Protein AF-A0AAP3A7M4-F1 (afdb_monomer_lite)

Sequence (89 aa):
HEVITMAIPCGGIGDRDGWRLLKDHGLNVTTNGKYRAILADWMQLNGSHEEWQLSPTTGWHFGAYIMPDGSVIGESEKPILFTGKTAAV

Organism: Escherichia coli (NCBI:txid562)

pLDDT: mean 85.65, std 12.15, range [32.06, 95.25]

Secondary structure (DSSP, 8-state):
-PPP-----GGGTTSHHHHHHHHHTT----S-HHHHHHHHHHHHHSS--PPPEEESS-EEETTEEE-TTS-EES--SS-EEE-------

Radius of gyration: 15.59 Å; chains: 1; bounding box: 36×27×38 Å

Foldseek 3Di:
DDDDDDDQPLVCQLPPVSVVVCVVVPDDDDPDSVVSVVVNCCVNVDDPPFDEAEALDFQDDQQWTADPVRDIHGDHPGHYGYPHDPPDD

Structure (mmCIF, N/CA/C/O backbone):
data_AF-A0AAP3A7M4-F1
#
_entry.id   AF-A0AAP3A7M4-F1
#
loop_
_atom_site.group_PDB
_atom_site.id
_atom_site.type_symbol
_atom_site.label_atom_id
_atom_site.label_alt_id
_atom_site.label_comp_id
_atom_site.label_asym_id
_atom_site.label_entity_id
_atom_site.label_seq_id
_atom_site.pdbx_PDB_ins_code
_atom_site.Cartn_x
_atom_site.Cartn_y
_atom_site.Cartn_z
_atom_site.occupancy
_atom_site.B_iso_or_equiv
_atom_site.auth_seq_id
_atom_site.auth_comp_id
_atom_site.auth_asym_id
_atom_site.auth_atom_id
_atom_site.pdbx_PDB_model_num
ATOM 1 N N . HIS A 1 1 ? -5.638 -19.886 -2.355 1.00 64.12 1 HIS A N 1
ATOM 2 C CA . HIS A 1 1 ? -5.674 -18.452 -2.026 1.00 64.12 1 HIS A CA 1
ATOM 3 C C . HIS A 1 1 ? -4.502 -17.812 -2.729 1.00 64.12 1 HIS A C 1
ATOM 5 O O . HIS A 1 1 ? -3.373 -18.196 -2.458 1.00 64.12 1 HIS A O 1
ATOM 11 N N . GLU A 1 2 ? -4.785 -16.955 -3.700 1.00 72.19 2 GLU A N 1
ATOM 12 C CA . GLU A 1 2 ? -3.766 -16.146 -4.362 1.00 72.19 2 GLU A CA 1
ATOM 13 C C . GLU A 1 2 ? -3.318 -15.049 -3.394 1.00 72.19 2 GLU A C 1
ATOM 15 O O . GLU A 1 2 ? -4.145 -14.475 -2.681 1.00 72.19 2 GLU A O 1
ATOM 20 N N . VAL A 1 3 ? -2.011 -14.819 -3.300 1.00 79.12 3 VAL A N 1
ATOM 21 C CA . VAL A 1 3 ? -1.465 -13.743 -2.471 1.00 79.12 3 VAL A CA 1
ATOM 22 C C . VAL A 1 3 ? -1.504 -12.471 -3.304 1.00 79.12 3 VAL A C 1
ATOM 24 O O . VAL A 1 3 ? -0.873 -12.406 -4.353 1.00 79.12 3 VAL A O 1
ATOM 27 N N . ILE A 1 4 ? -2.252 -11.475 -2.835 1.00 80.19 4 ILE A N 1
ATOM 28 C CA . ILE A 1 4 ? -2.360 -10.169 -3.486 1.00 80.19 4 ILE A CA 1
ATOM 29 C C . ILE A 1 4 ? -1.445 -9.191 -2.750 1.00 80.19 4 ILE A C 1
ATOM 31 O O . ILE A 1 4 ? -1.561 -9.018 -1.536 1.00 80.19 4 ILE A O 1
ATOM 35 N N . THR A 1 5 ? -0.565 -8.523 -3.490 1.00 85.88 5 THR A N 1
ATOM 36 C CA . THR A 1 5 ? 0.274 -7.430 -2.987 1.00 85.88 5 THR A CA 1
ATOM 37 C C . THR A 1 5 ? -0.157 -6.131 -3.655 1.00 85.88 5 THR A C 1
ATOM 39 O O . THR A 1 5 ? -0.233 -6.063 -4.878 1.00 85.88 5 THR A O 1
ATOM 42 N N . MET A 1 6 ? -0.432 -5.087 -2.870 1.00 86.25 6 MET A N 1
ATOM 43 C CA . MET A 1 6 ? -0.732 -3.755 -3.402 1.00 86.25 6 MET A CA 1
ATOM 44 C C . MET A 1 6 ? -0.130 -2.655 -2.545 1.00 86.25 6 MET A C 1
ATOM 46 O O . MET A 1 6 ? 0.059 -2.819 -1.339 1.00 86.25 6 MET A O 1
ATOM 50 N N . ALA A 1 7 ? 0.073 -1.501 -3.170 1.00 88.12 7 ALA A N 1
ATOM 51 C CA . ALA A 1 7 ? 0.345 -0.265 -2.462 1.00 88.12 7 ALA A CA 1
ATOM 52 C C . ALA A 1 7 ? -0.957 0.355 -1.950 1.00 88.12 7 ALA A C 1
ATOM 54 O O . ALA A 1 7 ? -1.937 0.465 -2.688 1.00 88.12 7 ALA A O 1
ATOM 55 N N . ILE A 1 8 ? -0.944 0.803 -0.696 1.00 87.38 8 ILE A N 1
ATOM 56 C CA . ILE A 1 8 ? -2.066 1.507 -0.076 1.00 87.38 8 ILE A CA 1
ATOM 57 C C . ILE A 1 8 ? -1.585 2.885 0.372 1.00 87.38 8 ILE A C 1
ATOM 59 O O . ILE A 1 8 ? -0.570 2.969 1.064 1.00 87.38 8 ILE A O 1
ATOM 63 N N . PRO A 1 9 ? -2.288 3.973 0.010 1.00 84.81 9 PRO A N 1
ATOM 64 C CA . PRO A 1 9 ? -1.939 5.301 0.492 1.00 84.81 9 PRO A CA 1
ATOM 65 C C . PRO A 1 9 ? -2.044 5.371 2.018 1.00 84.81 9 PRO A C 1
ATOM 67 O O . PRO A 1 9 ? -3.130 5.187 2.571 1.00 84.81 9 PRO A O 1
ATOM 70 N N . CYS A 1 10 ? -0.943 5.707 2.697 1.00 84.56 10 CYS A N 1
ATOM 71 C CA . CYS A 1 10 ? -0.935 5.855 4.156 1.00 84.56 10 CYS A CA 1
ATOM 72 C C . CYS A 1 10 ? -1.960 6.888 4.639 1.00 84.56 10 CYS A C 1
ATOM 74 O O . CYS A 1 10 ? -2.603 6.671 5.656 1.00 84.56 10 CYS A O 1
ATOM 76 N N . GLY A 1 11 ? -2.179 7.963 3.872 1.00 84.56 11 GLY A N 1
ATOM 77 C CA . GLY A 1 11 ? -3.172 8.988 4.204 1.00 84.56 11 GLY A CA 1
ATOM 78 C C . GLY A 1 11 ? -4.621 8.489 4.233 1.00 84.56 11 GLY A C 1
ATOM 79 O O . GLY A 1 11 ? -5.464 9.172 4.789 1.00 84.56 11 GLY A O 1
ATOM 80 N N . GLY A 1 12 ? -4.921 7.317 3.659 1.00 86.94 12 GLY A N 1
ATOM 81 C CA . GLY A 1 12 ? -6.239 6.688 3.781 1.00 86.94 12 GLY A CA 1
ATOM 82 C C . GLY A 1 12 ? -6.366 5.750 4.987 1.00 86.94 12 GLY A C 1
ATOM 83 O O . GLY A 1 12 ? -7.471 5.307 5.302 1.00 86.94 12 GLY A O 1
ATOM 84 N N . ILE A 1 13 ? -5.264 5.404 5.657 1.00 89.88 13 ILE A N 1
ATOM 85 C CA . ILE A 1 13 ? -5.275 4.503 6.813 1.00 89.88 13 ILE A CA 1
ATOM 86 C C . ILE A 1 13 ? -5.906 5.220 8.008 1.00 89.88 13 ILE A C 1
ATOM 88 O O . ILE A 1 13 ? -5.520 6.324 8.367 1.00 89.88 13 ILE A O 1
ATOM 92 N N . GLY A 1 14 ? -6.895 4.576 8.631 1.00 86.75 14 GLY A N 1
ATOM 93 C CA . GLY A 1 14 ? -7.713 5.186 9.685 1.00 86.75 14 GLY A CA 1
ATOM 94 C C . GLY A 1 14 ? -9.026 5.771 9.164 1.00 86.75 14 GLY A C 1
ATOM 95 O O . GLY A 1 14 ? -10.026 5.726 9.886 1.00 86.75 14 GLY A O 1
ATOM 96 N N . ASP A 1 15 ? -9.076 6.165 7.892 1.00 91.31 15 ASP A N 1
ATOM 97 C CA . ASP A 1 15 ? -10.273 6.707 7.258 1.00 91.31 15 ASP A CA 1
ATOM 98 C C . ASP A 1 15 ? -11.215 5.632 6.716 1.00 91.31 15 ASP A C 1
ATOM 100 O O . ASP A 1 15 ? -10.853 4.486 6.431 1.00 91.31 15 ASP A O 1
ATOM 104 N N . ARG A 1 16 ? -12.481 6.024 6.532 1.00 89.81 16 ARG A N 1
ATOM 105 C CA . ARG A 1 16 ? -13.523 5.141 5.990 1.00 89.81 16 ARG A CA 1
ATOM 106 C C . ARG A 1 16 ? -13.131 4.558 4.631 1.00 89.81 16 ARG A C 1
ATOM 108 O O . ARG A 1 16 ? -13.399 3.378 4.393 1.00 89.81 16 ARG A O 1
ATOM 115 N N . ASP A 1 17 ? -12.526 5.369 3.769 1.00 90.12 17 ASP A N 1
ATOM 116 C CA . ASP A 1 17 ? -12.198 4.968 2.403 1.00 90.12 17 ASP A CA 1
ATOM 117 C C . ASP A 1 17 ? -10.998 4.011 2.361 1.00 90.12 17 ASP A C 1
ATOM 119 O O . ASP A 1 17 ? -11.034 3.051 1.594 1.00 90.12 17 ASP A O 1
ATOM 123 N N . GLY A 1 18 ? -10.010 4.145 3.256 1.00 91.19 18 GLY A N 1
ATOM 124 C CA . GLY A 1 18 ? -8.930 3.158 3.370 1.00 91.19 18 GLY A CA 1
ATOM 125 C C . GLY A 1 18 ? -9.411 1.811 3.907 1.00 91.19 18 GLY A C 1
ATOM 126 O O . GLY A 1 18 ? -9.068 0.765 3.359 1.00 91.19 18 GLY A O 1
ATOM 127 N N . TRP A 1 19 ? -10.300 1.801 4.910 1.00 92.44 19 TRP A N 1
ATOM 128 C CA . TRP A 1 19 ? -10.920 0.547 5.360 1.00 92.44 19 TRP A CA 1
ATOM 129 C C . TRP A 1 19 ? -11.783 -0.102 4.283 1.00 92.44 19 TRP A C 1
ATOM 131 O O . TRP A 1 19 ? -11.892 -1.328 4.238 1.00 92.44 19 TRP A O 1
ATOM 141 N N . ARG A 1 20 ? -12.442 0.702 3.444 1.00 91.94 20 ARG A N 1
ATOM 142 C CA . ARG A 1 20 ? -13.189 0.199 2.291 1.00 91.94 20 ARG A CA 1
ATOM 143 C C . ARG A 1 20 ? -12.244 -0.427 1.268 1.00 91.94 20 ARG A C 1
ATOM 145 O O . ARG A 1 20 ? -12.475 -1.574 0.915 1.00 91.94 20 ARG A O 1
ATOM 152 N N . LEU A 1 21 ? -11.165 0.262 0.898 1.00 90.81 21 LEU A N 1
ATOM 153 C CA . LEU A 1 21 ? -10.159 -0.236 -0.040 1.00 90.81 21 LEU A CA 1
ATOM 154 C C . LEU A 1 21 ? -9.603 -1.603 0.383 1.00 90.81 21 LEU A C 1
ATOM 156 O O . LEU A 1 21 ? -9.547 -2.518 -0.433 1.00 90.81 21 LEU A O 1
ATOM 160 N N . LEU A 1 22 ? -9.258 -1.765 1.663 1.00 90.44 22 LEU A N 1
ATOM 161 C CA . LEU A 1 22 ? -8.768 -3.035 2.209 1.00 90.44 22 LEU A CA 1
ATOM 162 C C . LEU A 1 22 ? -9.794 -4.170 2.040 1.00 90.44 22 LEU A C 1
ATOM 164 O O . LEU A 1 22 ? -9.449 -5.269 1.607 1.00 90.44 22 LEU A O 1
ATOM 168 N N . LYS A 1 23 ? -11.067 -3.903 2.353 1.00 91.25 23 LYS A N 1
ATOM 169 C CA . LYS A 1 23 ? -12.148 -4.896 2.236 1.00 91.25 23 LYS A CA 1
ATOM 170 C C . LYS A 1 23 ? -12.489 -5.242 0.794 1.00 91.25 23 LYS A C 1
ATOM 172 O O . LYS A 1 23 ? -12.744 -6.408 0.510 1.00 91.25 23 LYS A O 1
ATOM 177 N N . ASP A 1 24 ? -12.476 -4.253 -0.095 1.00 90.75 24 ASP A N 1
ATOM 178 C CA . ASP A 1 24 ? -12.749 -4.448 -1.523 1.00 90.75 24 ASP A CA 1
ATOM 179 C C . ASP A 1 24 ? -11.716 -5.398 -2.161 1.00 90.75 24 ASP A C 1
ATOM 181 O O . ASP A 1 24 ? -12.018 -6.066 -3.143 1.00 90.75 24 ASP A O 1
ATOM 185 N N . HIS A 1 25 ? -10.540 -5.546 -1.539 1.00 87.75 25 HIS A N 1
ATOM 186 C CA . HIS A 1 25 ? -9.499 -6.490 -1.942 1.00 87.75 25 HIS A CA 1
ATOM 187 C C . HIS A 1 25 ? -9.389 -7.732 -1.037 1.00 87.75 25 HIS A C 1
ATOM 189 O O . HIS A 1 25 ? -8.349 -8.386 -0.979 1.00 87.75 25 HIS A O 1
ATOM 195 N N . GLY A 1 26 ? -10.467 -8.080 -0.329 1.00 87.56 26 GLY A N 1
ATOM 196 C CA . GLY A 1 26 ? -10.604 -9.370 0.351 1.00 87.56 26 GLY A CA 1
ATOM 197 C C . GLY A 1 26 ? -10.118 -9.420 1.801 1.00 87.56 26 GLY A C 1
ATOM 198 O O . GLY A 1 26 ? -10.164 -10.489 2.411 1.00 87.56 26 GLY A O 1
ATOM 199 N N . LEU A 1 27 ? -9.692 -8.298 2.396 1.00 89.88 27 LEU A N 1
ATOM 200 C CA . LEU A 1 27 ? -9.337 -8.264 3.818 1.00 89.88 27 LEU A CA 1
ATOM 201 C C . LEU A 1 27 ? -10.573 -8.094 4.705 1.00 89.88 27 LEU A C 1
ATOM 203 O O . LEU A 1 27 ? -11.344 -7.144 4.578 1.00 89.88 27 LEU A O 1
ATOM 207 N N . ASN A 1 28 ? -10.715 -8.963 5.702 1.00 90.75 28 ASN A N 1
ATOM 208 C CA . ASN A 1 28 ? -11.749 -8.820 6.720 1.00 90.75 28 ASN A CA 1
ATOM 209 C C . ASN A 1 28 ? -11.300 -7.851 7.818 1.00 90.75 28 ASN A C 1
ATOM 211 O O . ASN A 1 28 ? -10.553 -8.212 8.724 1.00 90.75 28 ASN A O 1
ATOM 215 N N . VAL A 1 29 ? -11.799 -6.616 7.761 1.00 90.62 29 VAL A N 1
ATOM 216 C CA . VAL A 1 29 ? -11.542 -5.591 8.781 1.00 90.62 29 VAL A CA 1
ATOM 217 C C . VAL A 1 29 ? -12.754 -5.452 9.705 1.00 90.62 29 VAL A C 1
ATOM 219 O O . VAL A 1 29 ? -13.856 -5.135 9.248 1.00 90.62 29 VAL A O 1
ATOM 222 N N . THR A 1 30 ? -12.541 -5.622 11.016 1.00 90.88 30 THR A N 1
ATOM 223 C CA . THR A 1 30 ? -13.562 -5.427 12.070 1.00 90.88 30 THR A CA 1
ATOM 224 C C . THR A 1 30 ? -14.338 -4.125 11.892 1.00 90.88 30 THR A C 1
ATOM 226 O O . THR A 1 30 ? -13.768 -3.145 11.435 1.00 90.88 30 THR A O 1
ATOM 229 N N . THR A 1 31 ? -15.622 -4.067 12.253 1.00 89.75 31 THR A N 1
ATOM 230 C CA . THR A 1 31 ? -16.432 -2.831 12.222 1.00 89.75 31 THR A CA 1
ATOM 231 C C . THR A 1 31 ? -16.299 -1.982 13.485 1.00 89.75 31 THR A C 1
ATOM 233 O O . THR A 1 31 ? -16.746 -0.836 13.496 1.00 89.75 31 THR A O 1
ATOM 236 N N . ASN A 1 32 ? -15.662 -2.505 14.534 1.00 94.94 32 ASN A N 1
ATOM 237 C CA . ASN A 1 32 ? -15.478 -1.788 15.789 1.00 94.94 32 ASN A CA 1
ATOM 238 C C . ASN A 1 32 ? -14.419 -0.683 15.639 1.00 94.94 32 ASN A C 1
ATOM 240 O O . ASN A 1 32 ? -13.237 -0.959 15.420 1.00 94.94 32 ASN A O 1
ATOM 244 N N . GLY A 1 33 ? -14.847 0.571 15.803 1.00 92.31 33 GLY A N 1
ATOM 245 C CA . GLY A 1 33 ? -13.993 1.747 15.639 1.00 92.31 33 GLY A CA 1
ATOM 246 C C . GLY A 1 33 ? -12.784 1.786 16.579 1.00 92.31 33 GLY A C 1
ATOM 247 O O . GLY A 1 33 ? -11.717 2.218 16.157 1.00 92.31 33 GLY A O 1
ATOM 248 N N . LYS A 1 34 ? -12.900 1.270 17.812 1.00 95.25 34 LYS A N 1
ATOM 249 C CA . LYS A 1 34 ? -11.783 1.268 18.777 1.00 95.25 34 LYS A CA 1
ATOM 250 C C . LYS A 1 34 ? -10.615 0.414 18.289 1.00 95.25 34 LYS A C 1
ATOM 252 O O . LYS A 1 34 ? -9.470 0.843 18.346 1.00 95.25 34 LYS A O 1
ATOM 257 N N . TYR A 1 35 ? -10.907 -0.779 17.774 1.00 95.25 35 TYR A N 1
ATOM 258 C CA . TYR A 1 35 ? -9.872 -1.667 17.244 1.00 95.25 35 TYR A CA 1
ATOM 259 C C . TYR A 1 35 ? -9.294 -1.155 15.924 1.00 95.25 35 TYR A C 1
ATOM 261 O O . TYR A 1 35 ? -8.098 -1.303 15.696 1.00 95.25 35 TYR A O 1
ATOM 269 N N . ARG A 1 36 ? -10.110 -0.508 15.080 1.00 94.12 36 ARG A N 1
ATOM 270 C CA . ARG A 1 36 ? -9.615 0.149 13.861 1.00 94.12 36 ARG A CA 1
ATOM 271 C C . ARG A 1 36 ? -8.634 1.273 14.164 1.00 94.12 36 ARG A C 1
ATOM 273 O O . ARG A 1 36 ? -7.631 1.361 13.475 1.00 94.12 36 ARG A O 1
ATOM 280 N N . ALA A 1 37 ? -8.905 2.091 15.180 1.00 93.81 37 ALA A N 1
ATOM 281 C CA . ALA A 1 37 ? -7.996 3.160 15.584 1.00 93.81 37 ALA A CA 1
ATOM 282 C C . ALA A 1 37 ? -6.627 2.595 15.996 1.00 93.81 37 ALA A C 1
ATOM 284 O O . ALA A 1 37 ? -5.615 2.980 15.428 1.00 93.81 37 ALA A O 1
ATOM 285 N N . ILE A 1 38 ? -6.614 1.585 16.874 1.00 95.06 38 ILE A N 1
ATOM 286 C CA . ILE A 1 38 ? -5.376 0.912 17.305 1.00 95.06 38 ILE A CA 1
ATOM 287 C C . ILE A 1 38 ? -4.626 0.303 16.110 1.00 95.06 38 ILE A C 1
ATOM 289 O O . ILE A 1 38 ? -3.406 0.406 16.024 1.00 95.06 38 ILE A O 1
ATOM 293 N N . LEU A 1 39 ? -5.345 -0.332 15.177 1.00 93.81 39 LEU A N 1
ATOM 294 C CA . LEU A 1 39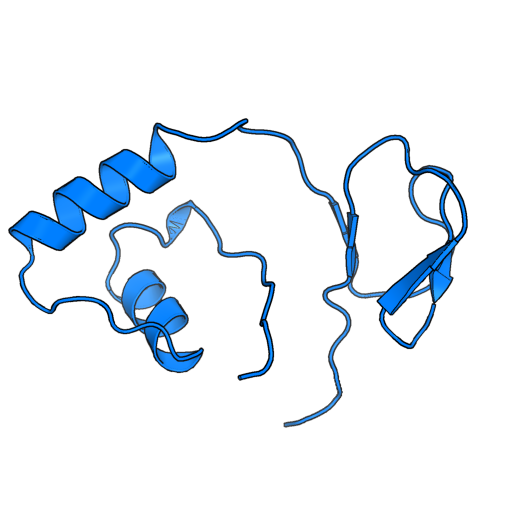 ? -4.734 -0.919 13.986 1.00 93.81 39 LEU A CA 1
ATOM 295 C C . LEU A 1 39 ? -4.157 0.147 13.047 1.00 93.81 39 LEU A C 1
ATOM 297 O O . LEU A 1 39 ? -3.068 -0.052 12.519 1.00 93.81 39 LEU A O 1
ATOM 301 N N . ALA A 1 40 ? -4.866 1.258 12.836 1.00 93.50 40 ALA A N 1
ATOM 302 C CA . ALA A 1 40 ? -4.384 2.367 12.018 1.00 93.50 40 ALA A CA 1
ATOM 303 C C . ALA A 1 40 ? -3.131 3.005 12.612 1.00 93.50 40 ALA A C 1
ATOM 305 O O . ALA A 1 40 ? -2.188 3.259 11.868 1.00 93.50 40 ALA A O 1
ATOM 306 N N . ASP A 1 41 ? -3.107 3.221 13.928 1.00 94.12 41 ASP A N 1
ATOM 307 C CA . ASP A 1 41 ? -1.925 3.721 14.629 1.00 94.12 41 ASP A CA 1
ATOM 308 C C . ASP A 1 41 ? -0.762 2.748 14.454 1.00 94.12 41 ASP A C 1
ATOM 310 O O . ASP A 1 41 ? 0.342 3.147 14.095 1.00 94.12 41 ASP A O 1
ATOM 314 N N . TRP A 1 42 ? -1.012 1.448 14.632 1.00 93.06 42 TRP A N 1
ATOM 315 C CA . TRP A 1 42 ? 0.026 0.445 14.446 1.00 93.06 42 TRP A CA 1
ATOM 316 C C . TRP A 1 42 ? 0.568 0.446 13.009 1.00 93.06 42 TRP A C 1
ATOM 318 O O . TRP A 1 42 ? 1.777 0.524 12.830 1.00 93.06 42 TRP A O 1
ATOM 328 N N . MET A 1 43 ? -0.299 0.442 11.993 1.00 91.00 43 MET A N 1
ATOM 329 C CA . MET A 1 43 ? 0.099 0.467 10.578 1.00 91.00 43 MET A CA 1
ATOM 330 C C . MET A 1 43 ? 0.879 1.728 10.184 1.00 91.00 43 MET A C 1
ATOM 332 O O . MET A 1 43 ? 1.725 1.658 9.301 1.00 91.00 43 MET A O 1
ATOM 336 N N . GLN A 1 44 ? 0.582 2.873 10.800 1.00 89.38 44 GLN A N 1
ATOM 337 C CA . GLN A 1 44 ? 1.237 4.144 10.480 1.00 89.38 44 GLN A CA 1
ATOM 338 C C . GLN A 1 44 ? 2.534 4.374 11.256 1.00 89.38 44 GLN A C 1
ATOM 340 O O . GLN A 1 44 ? 3.408 5.076 10.758 1.00 89.38 44 GLN A O 1
ATOM 345 N N . LEU A 1 45 ? 2.651 3.832 12.470 1.00 91.31 45 LEU A N 1
ATOM 346 C CA . LEU A 1 45 ? 3.798 4.050 13.360 1.00 91.31 45 LEU A CA 1
ATOM 347 C C . LEU A 1 45 ? 4.813 2.903 13.343 1.00 91.31 45 LEU A C 1
ATOM 349 O O . LEU A 1 45 ? 5.885 3.029 13.931 1.00 91.31 45 LEU A O 1
ATOM 353 N N . ASN A 1 46 ? 4.462 1.770 12.737 1.00 88.50 46 ASN A N 1
ATOM 354 C CA . ASN A 1 46 ? 5.324 0.599 12.639 1.00 88.50 46 ASN A CA 1
ATOM 355 C C . ASN A 1 46 ? 5.647 0.309 11.171 1.00 88.50 46 ASN A C 1
ATOM 357 O O . ASN A 1 46 ? 4.928 0.710 10.260 1.00 88.50 46 ASN A O 1
ATOM 361 N N . GLY A 1 47 ? 6.716 -0.4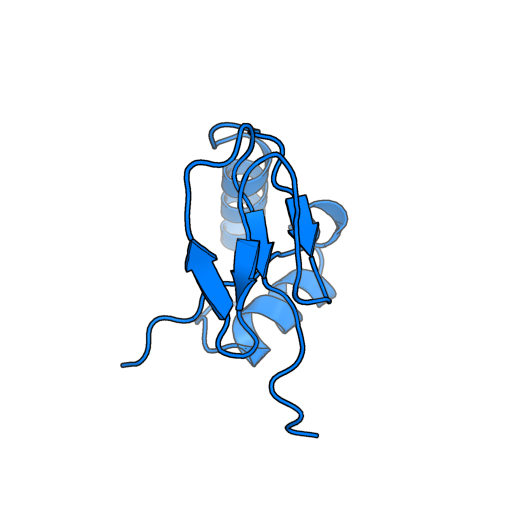56 10.954 1.00 82.50 47 GLY A N 1
ATOM 362 C CA . GLY A 1 47 ? 7.216 -0.806 9.627 1.00 82.50 47 GLY A CA 1
ATOM 363 C C . GLY A 1 47 ? 8.614 -0.248 9.385 1.00 82.50 47 GLY A C 1
ATOM 364 O O . GLY A 1 47 ? 9.168 0.466 10.218 1.00 82.50 47 GLY A O 1
ATOM 365 N N . SER A 1 48 ? 9.208 -0.596 8.245 1.00 84.12 48 SER A N 1
ATOM 366 C CA . SER A 1 48 ? 10.540 -0.102 7.875 1.00 84.12 48 SER A CA 1
ATOM 367 C C . SER A 1 48 ? 10.530 1.366 7.448 1.00 84.12 48 SER A C 1
ATOM 369 O O . SER A 1 48 ? 11.598 1.965 7.366 1.00 84.12 48 SER A O 1
ATOM 371 N N . HIS A 1 49 ? 9.350 1.933 7.147 1.00 82.12 49 HIS A N 1
ATOM 372 C CA . HIS A 1 49 ? 9.199 3.226 6.463 1.00 82.12 49 HIS A CA 1
ATOM 373 C C . HIS A 1 49 ? 10.097 3.344 5.221 1.00 82.12 49 HIS A C 1
ATOM 375 O O . HIS A 1 49 ? 10.493 4.438 4.824 1.00 82.12 49 HIS A O 1
ATOM 381 N N . GLU A 1 50 ? 10.439 2.199 4.629 1.00 87.75 50 GLU A N 1
ATOM 382 C CA . GLU A 1 50 ? 11.264 2.129 3.440 1.00 87.75 50 GLU A CA 1
ATOM 383 C C . GLU A 1 50 ? 10.507 2.757 2.275 1.00 87.75 50 GLU A C 1
ATOM 385 O O . GLU A 1 50 ? 9.296 2.580 2.119 1.00 87.75 50 GLU A O 1
ATOM 390 N N . GLU A 1 51 ? 11.223 3.517 1.460 1.00 85.38 51 GLU A N 1
ATOM 391 C CA . GLU A 1 51 ? 10.647 4.137 0.281 1.00 85.38 51 GLU A CA 1
ATOM 392 C C . GLU A 1 51 ? 10.540 3.098 -0.839 1.00 85.38 51 GLU A C 1
ATOM 394 O O . GLU A 1 51 ? 11.546 2.585 -1.329 1.00 85.38 51 GLU A O 1
ATOM 399 N N . TRP A 1 52 ? 9.308 2.808 -1.254 1.00 87.94 52 TRP A N 1
ATOM 400 C CA . TRP A 1 52 ? 9.019 1.907 -2.365 1.00 87.94 52 TRP A CA 1
ATOM 401 C C . TRP A 1 52 ? 8.681 2.689 -3.625 1.00 87.94 52 TRP A C 1
ATOM 403 O O . TRP A 1 52 ? 7.866 3.613 -3.601 1.00 87.94 52 TRP A O 1
ATOM 413 N N . GLN A 1 53 ? 9.243 2.259 -4.751 1.00 87.50 53 GLN A N 1
ATOM 414 C CA . GLN A 1 53 ? 8.871 2.800 -6.048 1.00 87.50 53 GLN A CA 1
ATOM 415 C C . GLN A 1 53 ? 7.661 2.054 -6.608 1.00 87.50 53 GLN A C 1
ATOM 417 O O . GLN A 1 53 ? 7.683 0.834 -6.767 1.00 87.50 53 GLN A O 1
ATOM 422 N N . LEU A 1 54 ? 6.631 2.800 -7.001 1.00 88.56 54 LEU A N 1
ATOM 423 C CA . LEU A 1 54 ? 5.493 2.255 -7.737 1.00 88.56 54 LEU A CA 1
ATOM 424 C C . LEU A 1 54 ? 5.692 2.512 -9.229 1.00 88.56 54 LEU A C 1
ATOM 426 O O . LEU A 1 54 ? 5.774 3.670 -9.643 1.00 88.56 54 LEU A O 1
ATOM 430 N N . SER A 1 55 ? 5.761 1.452 -10.036 1.00 88.06 55 SER A N 1
ATOM 431 C CA . SER A 1 55 ? 5.866 1.595 -11.491 1.00 88.06 55 SER A CA 1
ATOM 432 C C . SER A 1 55 ? 4.613 1.077 -12.198 1.00 88.06 55 SER A C 1
ATOM 434 O O . SER A 1 55 ? 4.325 -0.117 -12.113 1.00 88.06 55 SER A O 1
ATOM 436 N N . PRO A 1 56 ? 3.880 1.929 -12.936 1.00 85.44 56 PRO A N 1
ATOM 437 C CA . PRO A 1 56 ? 2.756 1.492 -13.759 1.00 85.44 56 PRO A CA 1
ATOM 438 C C . PRO A 1 56 ? 3.202 0.922 -15.115 1.00 85.44 56 PRO A C 1
ATOM 440 O O . PRO A 1 56 ? 2.373 0.414 -15.868 1.00 85.44 56 PRO A O 1
ATOM 443 N N . THR A 1 57 ? 4.487 1.048 -15.456 1.00 88.06 57 THR A N 1
ATOM 444 C CA . THR A 1 57 ? 5.045 0.678 -16.759 1.00 88.06 57 THR A CA 1
ATOM 445 C C . THR A 1 57 ? 6.140 -0.364 -16.622 1.00 88.06 57 THR A C 1
ATOM 447 O O . THR A 1 57 ? 6.845 -0.438 -15.619 1.00 88.06 57 THR A O 1
ATOM 450 N N . THR A 1 58 ? 6.295 -1.152 -17.675 1.00 89.50 58 THR A N 1
ATOM 451 C CA . THR A 1 58 ? 7.430 -2.051 -17.869 1.00 89.50 58 THR A CA 1
ATOM 452 C C . THR A 1 58 ? 8.658 -1.274 -18.323 1.00 89.50 58 THR A C 1
ATOM 454 O O . THR A 1 58 ? 8.522 -0.198 -18.909 1.00 89.50 58 THR A O 1
ATOM 457 N N . GLY A 1 59 ? 9.843 -1.858 -18.173 1.00 90.69 59 GLY A N 1
ATOM 458 C CA . GLY A 1 59 ? 11.094 -1.267 -18.642 1.00 90.69 59 GLY A CA 1
ATOM 459 C C . GLY A 1 59 ? 12.154 -1.161 -17.553 1.00 90.69 59 GLY A C 1
ATOM 460 O O . GLY A 1 59 ? 12.042 -1.773 -16.495 1.00 90.69 59 GLY A O 1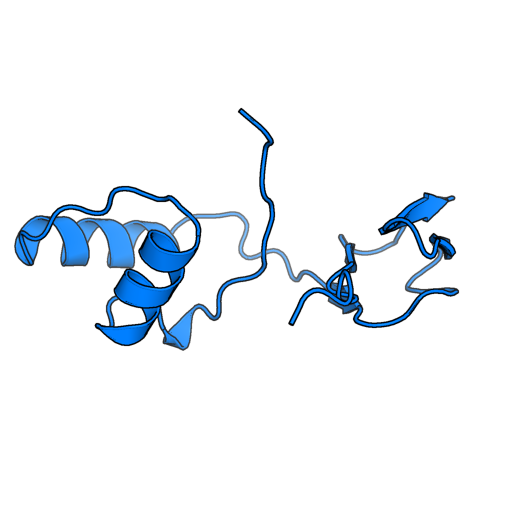
ATOM 461 N N . TRP A 1 60 ? 13.201 -0.383 -17.828 1.00 91.81 60 TRP A N 1
ATOM 462 C CA . TRP A 1 60 ? 14.290 -0.145 -16.882 1.00 91.81 60 TRP A CA 1
ATOM 463 C C . TRP A 1 60 ? 13.871 0.826 -15.774 1.00 91.81 60 TRP A C 1
ATOM 465 O O . TRP A 1 60 ? 13.465 1.955 -16.047 1.00 91.81 60 TRP A O 1
ATOM 475 N N . HIS A 1 61 ? 14.036 0.398 -14.526 1.00 88.94 61 HIS A N 1
ATOM 476 C CA . HIS A 1 61 ? 13.766 1.161 -13.315 1.00 88.94 61 HIS A CA 1
ATOM 477 C C . HIS A 1 61 ? 14.848 0.857 -12.270 1.00 88.94 61 HIS A C 1
ATOM 479 O O . HIS A 1 61 ? 15.011 -0.288 -11.862 1.00 88.94 61 HIS A O 1
ATOM 485 N N . PHE A 1 62 ? 15.585 1.884 -11.828 1.00 88.69 62 PHE A N 1
ATOM 486 C CA . PHE A 1 62 ? 16.559 1.795 -10.723 1.00 88.69 62 PHE A CA 1
ATOM 487 C C . PHE A 1 62 ? 17.511 0.586 -10.807 1.00 88.69 62 PHE A C 1
ATOM 489 O O . PHE A 1 62 ? 17.673 -0.138 -9.830 1.00 88.69 62 PHE A O 1
ATOM 496 N N . GLY A 1 63 ? 18.088 0.324 -11.983 1.00 90.00 63 GLY A N 1
ATOM 497 C CA . GLY A 1 63 ? 19.039 -0.779 -12.189 1.00 90.00 63 GLY A CA 1
ATOM 498 C C . GLY A 1 63 ? 18.420 -2.148 -12.499 1.00 90.00 63 GLY A C 1
ATOM 499 O O . GLY A 1 63 ? 19.142 -3.043 -12.930 1.00 90.00 63 GLY A O 1
ATOM 500 N N . ALA A 1 64 ? 17.098 -2.299 -12.385 1.00 92.50 64 ALA A N 1
ATOM 501 C CA . ALA A 1 64 ? 16.377 -3.523 -12.733 1.00 92.50 64 ALA A CA 1
ATOM 502 C C . ALA A 1 64 ? 15.415 -3.310 -13.913 1.00 92.50 64 ALA A C 1
ATOM 504 O O . ALA A 1 64 ? 15.018 -2.186 -14.219 1.00 92.50 64 ALA A O 1
ATOM 505 N N . TYR A 1 65 ? 15.026 -4.390 -14.588 1.00 91.38 65 TYR A N 1
ATOM 506 C CA . TYR A 1 65 ? 14.058 -4.367 -15.683 1.00 91.38 65 TYR A CA 1
ATOM 507 C C . TYR A 1 65 ? 12.750 -5.040 -15.267 1.00 91.38 65 TYR A C 1
ATOM 509 O O . TYR A 1 65 ? 12.757 -6.197 -14.854 1.00 91.38 65 TYR A O 1
ATOM 517 N N . ILE A 1 66 ? 11.628 -4.334 -15.408 1.00 91.31 66 ILE A N 1
ATOM 518 C CA . ILE A 1 66 ? 10.282 -4.841 -15.120 1.00 91.31 66 ILE A CA 1
ATOM 519 C C . ILE A 1 66 ? 9.653 -5.373 -16.406 1.00 91.31 66 ILE A C 1
ATOM 521 O O . ILE A 1 66 ? 9.514 -4.638 -17.389 1.00 91.31 66 ILE A O 1
ATOM 525 N N . MET A 1 67 ? 9.238 -6.635 -16.389 1.00 90.19 67 MET A N 1
ATOM 526 C CA . MET A 1 67 ? 8.554 -7.302 -17.494 1.00 90.19 67 MET A CA 1
ATOM 527 C C . MET A 1 67 ? 7.034 -7.032 -17.486 1.00 90.19 67 MET A C 1
ATOM 529 O O . MET A 1 67 ? 6.479 -6.674 -16.448 1.00 90.19 67 MET A O 1
ATOM 533 N N . PRO A 1 68 ? 6.323 -7.215 -18.619 1.00 85.56 68 PRO A N 1
ATOM 534 C CA . PRO A 1 68 ? 4.862 -7.039 -18.703 1.00 85.56 68 PRO A CA 1
ATOM 535 C C . PRO A 1 68 ? 4.029 -7.919 -17.776 1.00 85.56 68 PRO A C 1
ATOM 537 O O . PRO A 1 68 ? 2.906 -7.551 -17.443 1.00 85.56 68 PRO A O 1
ATOM 540 N N . ASP A 1 69 ? 4.569 -9.060 -17.360 1.00 83.25 69 ASP A N 1
ATOM 541 C CA . ASP A 1 69 ? 3.952 -9.951 -16.378 1.00 83.25 69 ASP A CA 1
ATOM 542 C C . ASP A 1 69 ? 4.243 -9.538 -14.921 1.00 83.25 69 ASP A C 1
ATOM 544 O O . ASP A 1 69 ? 3.772 -10.187 -13.991 1.00 83.25 69 ASP A O 1
ATOM 548 N N . GLY A 1 70 ? 5.002 -8.456 -14.713 1.00 82.19 70 GLY A N 1
ATOM 549 C CA . GLY A 1 70 ? 5.375 -7.919 -13.406 1.00 82.19 70 GLY A CA 1
ATOM 550 C C . GLY A 1 70 ? 6.629 -8.533 -12.791 1.00 82.19 70 GLY A C 1
ATOM 551 O O . GLY A 1 70 ? 7.049 -8.098 -11.719 1.00 82.19 70 GLY A O 1
ATOM 552 N N . SER A 1 71 ? 7.258 -9.508 -13.447 1.00 86.88 71 SER A N 1
ATOM 553 C CA . SER A 1 71 ? 8.527 -10.054 -12.969 1.00 86.88 71 SER A CA 1
ATOM 554 C C . SER A 1 71 ? 9.684 -9.066 -13.180 1.00 86.88 71 SER A C 1
ATOM 556 O O . SER A 1 71 ? 9.644 -8.195 -14.054 1.00 86.88 71 SER A O 1
ATOM 558 N N . VAL A 1 72 ? 10.717 -9.177 -12.342 1.00 89.00 72 VAL A N 1
ATOM 559 C CA . VAL A 1 72 ? 11.840 -8.231 -12.297 1.00 89.00 72 VAL A CA 1
ATOM 560 C C . VAL A 1 72 ? 13.148 -8.963 -12.580 1.00 89.00 72 VAL A C 1
ATOM 562 O O . VAL A 1 72 ? 13.435 -9.990 -11.969 1.00 89.00 72 VAL A O 1
ATOM 565 N N . ILE A 1 73 ? 13.939 -8.427 -13.510 1.00 91.62 73 ILE A N 1
ATOM 566 C CA . ILE A 1 73 ? 15.267 -8.932 -13.873 1.00 91.62 73 ILE A CA 1
ATOM 567 C C . ILE A 1 73 ? 16.332 -7.958 -13.367 1.00 91.62 73 ILE A C 1
ATOM 569 O O . ILE A 1 73 ? 16.276 -6.765 -13.666 1.00 91.62 73 ILE A O 1
ATOM 573 N N . GLY A 1 74 ? 17.340 -8.487 -12.673 1.00 90.19 74 GLY A N 1
ATOM 574 C CA . GLY A 1 74 ? 18.423 -7.706 -12.073 1.00 90.19 74 GLY A CA 1
ATOM 575 C C . GLY A 1 74 ? 18.140 -7.319 -10.622 1.00 90.19 74 GLY A C 1
ATOM 576 O O . GLY A 1 74 ? 17.126 -7.710 -10.046 1.00 90.19 74 GLY A O 1
ATOM 577 N N . GLU A 1 75 ? 19.060 -6.560 -10.035 1.00 88.62 75 GLU A N 1
ATOM 578 C CA . GLU A 1 75 ? 18.940 -6.042 -8.673 1.00 88.62 75 GLU A CA 1
ATOM 579 C C . GLU A 1 75 ? 18.626 -4.554 -8.736 1.00 88.62 75 GLU A C 1
ATOM 581 O O . GLU A 1 75 ? 19.329 -3.788 -9.397 1.00 88.62 75 GLU A O 1
ATOM 586 N N . SER A 1 76 ? 17.545 -4.152 -8.072 1.00 87.00 76 SER A N 1
ATOM 587 C CA . SER A 1 76 ? 17.196 -2.743 -7.992 1.00 87.00 76 SER A CA 1
ATOM 588 C C . SER A 1 76 ? 17.827 -2.093 -6.769 1.00 87.00 76 SER A C 1
ATOM 590 O O . SER A 1 76 ? 17.864 -2.689 -5.696 1.00 87.00 76 SER A O 1
ATOM 592 N N . GLU A 1 77 ? 18.268 -0.844 -6.915 1.00 88.19 77 GLU A N 1
ATOM 593 C CA . GLU A 1 77 ? 18.765 -0.029 -5.798 1.00 88.19 77 GLU A CA 1
ATOM 594 C C . GLU A 1 77 ? 17.689 0.259 -4.740 1.00 88.19 77 GLU A C 1
ATOM 596 O O . GLU A 1 77 ? 18.011 0.553 -3.589 1.00 88.19 77 GLU A O 1
ATOM 601 N N . LYS A 1 78 ? 16.410 0.203 -5.130 1.00 87.38 78 LYS A N 1
ATOM 602 C CA . LYS A 1 78 ? 15.254 0.413 -4.255 1.00 87.38 78 LYS A CA 1
ATOM 603 C C . LYS A 1 78 ? 14.225 -0.685 -4.490 1.00 87.38 78 LYS A C 1
ATOM 605 O O . LYS A 1 78 ? 14.121 -1.187 -5.607 1.00 87.38 78 LYS A O 1
ATOM 610 N N . PRO A 1 79 ? 13.409 -1.042 -3.493 1.00 88.81 79 PRO A N 1
ATOM 611 C CA . PRO A 1 79 ? 12.322 -1.969 -3.742 1.00 88.81 79 PRO A CA 1
ATOM 612 C C . PRO A 1 79 ? 11.300 -1.347 -4.707 1.00 88.81 79 PRO A C 1
ATOM 614 O O . PRO A 1 79 ? 10.888 -0.190 -4.566 1.00 88.81 79 PRO A O 1
ATOM 617 N N . ILE A 1 80 ? 10.896 -2.127 -5.711 1.00 88.75 80 ILE A N 1
ATOM 618 C CA . ILE A 1 80 ? 9.928 -1.715 -6.728 1.00 88.75 80 ILE A CA 1
ATOM 619 C C . ILE A 1 80 ? 8.712 -2.632 -6.657 1.00 88.75 80 ILE A C 1
ATOM 621 O O . ILE A 1 80 ? 8.841 -3.855 -6.666 1.00 88.75 80 ILE A O 1
ATOM 625 N N . LEU A 1 81 ? 7.524 -2.032 -6.661 1.00 88.75 81 LEU A N 1
ATOM 626 C CA . LEU A 1 81 ? 6.267 -2.728 -6.893 1.00 88.75 81 LEU A CA 1
ATOM 627 C C . LEU A 1 81 ? 5.725 -2.331 -8.269 1.00 88.75 81 LEU A C 1
ATOM 629 O O . LEU A 1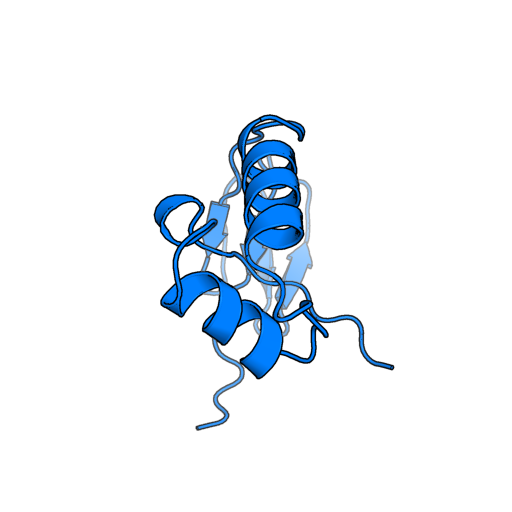 81 ? 5.438 -1.157 -8.527 1.00 88.75 81 LEU A O 1
ATOM 633 N N . PHE A 1 82 ? 5.562 -3.314 -9.153 1.00 87.31 82 PHE A N 1
ATOM 634 C CA . PHE A 1 82 ? 4.848 -3.108 -10.407 1.00 87.31 82 PHE A CA 1
ATOM 635 C C . PHE A 1 82 ? 3.349 -2.991 -10.121 1.00 87.31 82 PHE A C 1
ATOM 637 O O . PHE A 1 82 ? 2.730 -3.903 -9.582 1.00 87.31 82 PHE A O 1
ATOM 644 N N . THR A 1 83 ? 2.774 -1.846 -10.471 1.00 85.38 83 THR A N 1
ATOM 645 C CA . THR A 1 83 ? 1.345 -1.537 -10.319 1.00 85.38 83 THR A CA 1
ATOM 646 C C . THR A 1 83 ? 0.637 -1.461 -11.667 1.00 85.38 83 THR A C 1
ATOM 648 O O . THR A 1 83 ? -0.506 -1.00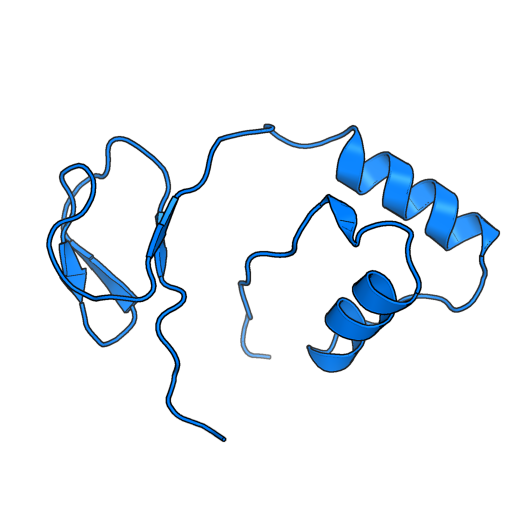0 -11.750 1.00 85.38 83 THR A O 1
ATOM 651 N N . GLY A 1 84 ? 1.317 -1.883 -12.740 1.00 72.81 84 GLY A N 1
ATOM 652 C CA . GLY A 1 84 ? 0.729 -1.944 -14.064 1.00 72.81 84 GLY A CA 1
ATOM 653 C C . GLY A 1 84 ? -0.525 -2.800 -14.025 1.00 72.81 84 GLY A C 1
ATOM 654 O O . GLY A 1 84 ? -0.537 -3.912 -13.501 1.00 72.81 84 GLY A O 1
ATOM 655 N N . LYS A 1 85 ? -1.613 -2.230 -14.537 1.00 57.72 85 LYS A N 1
ATOM 656 C CA . LYS A 1 85 ? -2.909 -2.890 -14.583 1.00 57.72 85 LYS A CA 1
ATOM 657 C C . LYS A 1 85 ? -2.749 -4.232 -15.299 1.00 57.72 85 LYS A C 1
ATOM 659 O O . LYS A 1 85 ? -2.480 -4.248 -16.500 1.00 57.72 85 LYS A O 1
ATOM 664 N N . THR A 1 86 ? -3.082 -5.336 -14.637 1.00 48.25 86 THR A N 1
ATOM 665 C CA . THR A 1 86 ? -3.929 -6.317 -15.316 1.00 48.25 86 THR A CA 1
ATOM 666 C C . THR A 1 86 ? -5.130 -5.511 -15.795 1.00 48.25 86 THR A C 1
ATOM 668 O O . THR A 1 86 ? -5.866 -4.939 -14.992 1.00 48.25 86 THR A O 1
ATOM 671 N N . ALA A 1 8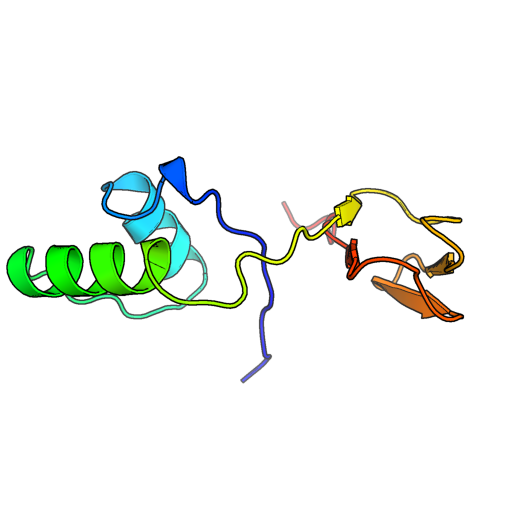7 ? -5.254 -5.321 -17.105 1.00 34.19 87 ALA A N 1
ATOM 672 C CA . ALA A 1 87 ? -6.419 -4.691 -17.700 1.00 34.19 87 ALA A CA 1
ATOM 673 C C . ALA A 1 87 ? -7.630 -5.606 -17.460 1.00 34.19 87 ALA A C 1
ATOM 675 O O . ALA A 1 87 ? -8.007 -6.391 -18.319 1.00 34.19 87 ALA A O 1
ATOM 676 N N . ALA A 1 88 ? -8.198 -5.544 -16.265 1.00 32.06 88 ALA A N 1
ATOM 677 C CA . ALA A 1 88 ? -9.482 -6.117 -15.922 1.00 32.06 88 ALA A CA 1
ATOM 678 C C . ALA A 1 88 ? -10.286 -4.975 -15.302 1.00 32.06 88 ALA A C 1
ATOM 680 O O . ALA A 1 88 ? -10.176 -4.671 -14.114 1.00 32.06 88 ALA A O 1
ATOM 681 N N . VAL A 1 89 ? -10.976 -4.262 -16.191 1.00 32.84 89 VAL A N 1
ATOM 682 C CA . VAL A 1 89 ? -12.168 -3.478 -15.855 1.00 32.84 89 VAL A CA 1
ATOM 683 C C . VAL A 1 89 ? -13.329 -4.455 -15.749 1.00 32.84 89 VAL A C 1
ATOM 685 O O . VAL A 1 89 ? -13.360 -5.382 -16.591 1.00 32.84 89 VAL A O 1
#